Protein AF-A0A416JVB6-F1 (afdb_monomer_lite)

Radius of gyration: 13.8 Å; chains: 1; bounding box: 36×24×32 Å

Sequence (76 aa):
MKICKVRSDRSTCSACIATQEMFNVVDDCSKCKLNTDIYELLQIGTGFWSGNYAMVQKDGKITKVSLSRVYDVKEI

Structure (mmCIF, N/CA/C/O backbone):
data_AF-A0A416JVB6-F1
#
_entry.id   AF-A0A416JVB6-F1
#
loop_
_atom_site.group_PDB
_atom_site.id
_atom_site.type_symbol
_atom_site.label_atom_id
_atom_site.label_alt_id
_atom_site.label_comp_id
_atom_site.label_asym_id
_atom_site.label_entity_id
_atom_site.label_seq_id
_atom_site.pdbx_PDB_ins_code
_atom_site.Cartn_x
_atom_site.Cartn_y
_atom_site.Cartn_z
_atom_site.occupancy
_atom_site.B_iso_or_equiv
_atom_site.auth_seq_id
_atom_site.auth_comp_id
_atom_site.auth_asym_id
_atom_site.auth_atom_id
_atom_site.pdbx_PDB_model_num
ATOM 1 N N . MET A 1 1 ? -7.221 -4.363 15.165 1.00 83.12 1 MET A N 1
ATOM 2 C CA . MET A 1 1 ? -6.545 -3.462 14.191 1.00 83.12 1 MET A CA 1
ATOM 3 C C . MET A 1 1 ? -6.749 -4.033 12.793 1.00 83.12 1 MET A C 1
ATOM 5 O O . MET A 1 1 ? -6.804 -5.248 12.670 1.00 83.12 1 MET A O 1
ATOM 9 N N . LYS A 1 2 ? -6.898 -3.216 11.740 1.00 92.06 2 LYS A N 1
ATOM 10 C CA . LYS A 1 2 ? -7.068 -3.736 10.368 1.00 92.06 2 LYS A CA 1
ATOM 11 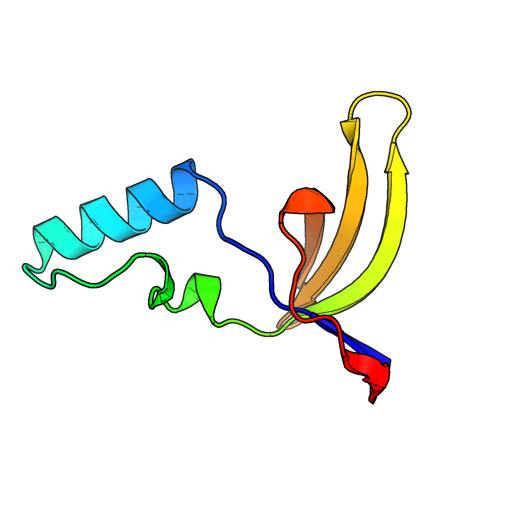C C . LYS A 1 2 ? -5.802 -3.508 9.557 1.00 92.06 2 LYS A C 1
ATOM 13 O O . LYS A 1 2 ? -5.263 -2.409 9.563 1.00 92.06 2 LYS A O 1
ATOM 18 N N . ILE A 1 3 ? -5.347 -4.532 8.845 1.00 93.12 3 ILE A N 1
ATOM 19 C CA . ILE A 1 3 ? -4.227 -4.443 7.905 1.00 93.12 3 ILE A CA 1
ATOM 20 C C . ILE A 1 3 ? -4.693 -4.780 6.495 1.00 93.12 3 ILE A C 1
ATOM 22 O O . ILE A 1 3 ? -5.696 -5.466 6.306 1.00 93.12 3 ILE A O 1
ATOM 26 N N . CYS A 1 4 ? -3.972 -4.296 5.495 1.00 91.12 4 CYS A N 1
ATOM 27 C CA . CYS A 1 4 ? -4.273 -4.535 4.094 1.00 91.12 4 CYS A CA 1
ATOM 28 C C . CYS A 1 4 ? -3.008 -4.496 3.239 1.00 91.12 4 CYS A C 1
ATOM 30 O O . CYS A 1 4 ? -1.963 -4.005 3.665 1.00 91.12 4 CYS A O 1
ATOM 32 N N . LYS A 1 5 ? -3.118 -4.982 2.007 1.00 88.44 5 LYS A N 1
ATOM 33 C CA . LYS A 1 5 ? -2.123 -4.754 0.962 1.00 88.44 5 LYS A CA 1
ATOM 34 C C . LYS A 1 5 ? -2.660 -3.737 -0.030 1.00 88.44 5 LYS A C 1
ATOM 36 O O . LYS A 1 5 ? -3.866 -3.654 -0.272 1.00 88.44 5 LYS A O 1
ATOM 41 N N . VAL A 1 6 ? -1.756 -2.973 -0.630 1.00 85.31 6 VAL A N 1
ATOM 42 C CA . VAL A 1 6 ? -2.108 -1.959 -1.624 1.00 85.31 6 VAL A CA 1
ATOM 43 C C . VAL A 1 6 ? -1.394 -2.274 -2.926 1.00 85.31 6 VAL A C 1
ATOM 45 O O . VAL A 1 6 ? -0.172 -2.333 -2.976 1.00 85.31 6 VAL A O 1
ATOM 48 N N . ARG A 1 7 ? -2.158 -2.470 -4.003 1.00 79.44 7 ARG A N 1
ATOM 49 C CA . ARG A 1 7 ? -1.590 -2.620 -5.345 1.00 79.44 7 ARG A CA 1
ATOM 50 C C . ARG A 1 7 ? -0.919 -1.315 -5.741 1.00 79.44 7 ARG A C 1
ATOM 52 O O . ARG A 1 7 ? -1.511 -0.245 -5.587 1.00 79.44 7 ARG A O 1
ATOM 59 N N . SER A 1 8 ? 0.285 -1.389 -6.287 1.00 71.94 8 SER A N 1
ATOM 60 C CA . SER A 1 8 ? 0.951 -0.257 -6.932 1.00 71.94 8 SER A CA 1
ATOM 61 C C . SER A 1 8 ? 0.060 0.289 -8.046 1.00 71.94 8 SER A C 1
ATOM 63 O O . SER A 1 8 ? -0.654 -0.459 -8.714 1.00 71.94 8 SER A O 1
ATOM 65 N N . ASP A 1 9 ? 0.056 1.601 -8.240 1.00 70.44 9 ASP A N 1
ATOM 66 C CA . ASP A 1 9 ? -0.584 2.177 -9.414 1.00 70.44 9 ASP A CA 1
ATOM 67 C C . ASP A 1 9 ? 0.213 1.805 -10.674 1.00 70.44 9 ASP A C 1
ATOM 69 O O . ASP A 1 9 ? 1.374 1.390 -10.606 1.00 70.44 9 ASP A O 1
ATOM 73 N N . ARG A 1 10 ? -0.418 1.958 -11.842 1.00 66.06 10 ARG A N 1
ATOM 74 C CA . ARG A 1 10 ? 0.195 1.587 -13.122 1.00 66.06 10 ARG A CA 1
ATOM 75 C C . ARG A 1 10 ? 1.514 2.323 -13.365 1.00 66.06 10 ARG A C 1
ATOM 77 O O . ARG A 1 10 ? 2.406 1.721 -13.952 1.00 66.06 10 ARG A O 1
ATOM 84 N N . SER A 1 11 ? 1.666 3.568 -12.901 1.00 65.31 11 SER A N 1
ATOM 85 C CA . SER A 1 11 ? 2.916 4.317 -13.074 1.00 65.31 11 SER A CA 1
ATOM 86 C C . SER A 1 11 ? 4.031 3.763 -12.185 1.00 65.31 11 SER A C 1
ATOM 88 O O . SER A 1 11 ? 5.128 3.522 -12.678 1.00 65.31 11 SER A O 1
ATOM 90 N N . THR A 1 12 ? 3.728 3.408 -10.934 1.00 66.81 12 THR A N 1
ATOM 91 C CA . THR A 1 12 ? 4.689 2.765 -10.024 1.00 66.81 12 THR A CA 1
ATOM 92 C C . THR A 1 12 ? 5.051 1.336 -10.456 1.00 66.81 12 THR A C 1
ATOM 94 O O . THR A 1 12 ? 6.220 0.963 -10.386 1.00 66.81 12 THR A O 1
ATOM 97 N N . CYS A 1 13 ? 4.103 0.536 -10.970 1.00 67.75 13 CYS A N 1
ATOM 98 C CA . CYS A 1 13 ? 4.427 -0.768 -11.583 1.00 67.75 13 CYS A CA 1
ATOM 99 C C . CYS A 1 13 ? 5.263 -0.581 -12.860 1.00 67.75 13 CYS A C 1
ATOM 101 O O . CYS A 1 13 ? 6.246 -1.290 -13.029 1.00 67.75 13 CYS A O 1
ATOM 103 N N . SER A 1 14 ? 4.973 0.424 -13.696 1.00 65.69 14 SER A N 1
ATOM 104 C CA . SER A 1 14 ? 5.799 0.727 -14.879 1.00 65.69 14 SER A CA 1
ATOM 105 C C . SER A 1 14 ? 7.219 1.158 -14.495 1.00 65.69 14 SER A C 1
ATOM 107 O O . SER A 1 14 ? 8.173 0.723 -15.124 1.00 65.69 14 SER A O 1
ATOM 109 N N . ALA A 1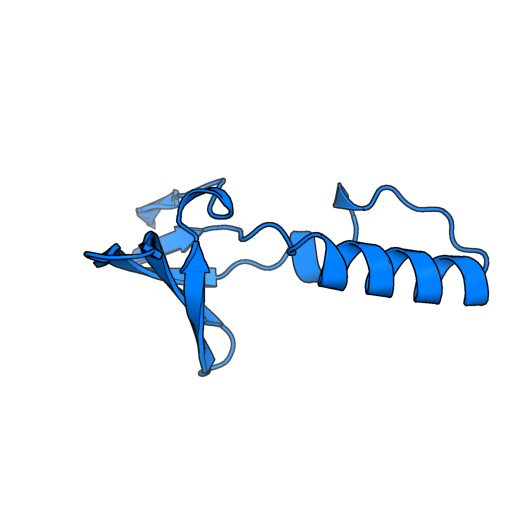 15 ? 7.382 1.950 -13.430 1.00 66.50 15 ALA A N 1
ATOM 110 C CA . ALA A 1 15 ? 8.695 2.310 -12.894 1.00 66.50 15 ALA A CA 1
ATOM 111 C C . ALA A 1 15 ? 9.442 1.092 -12.316 1.00 66.50 15 ALA A C 1
ATOM 113 O O . ALA A 1 15 ? 10.657 0.981 -12.483 1.00 66.50 15 ALA A O 1
ATOM 114 N N . CYS A 1 16 ? 8.720 0.159 -11.679 1.00 67.56 16 CYS A N 1
ATOM 115 C CA . CYS A 1 16 ? 9.282 -1.111 -11.213 1.00 67.56 16 CYS A CA 1
ATOM 116 C C . CYS A 1 16 ? 9.778 -1.957 -12.399 1.00 67.56 16 CYS A C 1
ATOM 118 O O . CYS A 1 16 ? 10.929 -2.382 -12.386 1.00 67.56 16 CYS A O 1
ATOM 120 N N . ILE A 1 17 ? 8.956 -2.118 -13.445 1.00 66.75 17 ILE A N 1
ATOM 121 C CA . ILE A 1 17 ? 9.307 -2.836 -14.682 1.00 66.75 17 ILE A CA 1
ATOM 122 C C . ILE A 1 17 ? 10.512 -2.185 -15.369 1.00 66.75 17 ILE A C 1
ATOM 124 O O . ILE A 1 17 ? 11.470 -2.876 -15.684 1.00 66.75 17 ILE A O 1
ATOM 128 N N . ALA A 1 18 ? 10.520 -0.860 -15.536 1.00 66.44 18 ALA A N 1
ATOM 129 C CA . ALA A 1 18 ? 11.623 -0.149 -16.188 1.00 66.44 18 ALA A CA 1
ATOM 130 C C . ALA A 1 18 ? 12.956 -0.313 -15.434 1.00 66.44 18 ALA A C 1
ATOM 132 O O . ALA A 1 18 ? 14.012 -0.487 -16.038 1.00 66.44 18 ALA A O 1
ATOM 133 N N . THR A 1 19 ? 12.909 -0.296 -14.099 1.00 63.97 19 THR A N 1
ATOM 134 C CA . THR A 1 19 ? 14.092 -0.552 -13.265 1.00 63.97 19 THR A CA 1
ATOM 135 C C . THR A 1 19 ? 14.543 -2.008 -13.405 1.00 63.97 19 THR A C 1
ATOM 137 O O . THR A 1 19 ? 15.729 -2.288 -13.529 1.00 63.97 19 THR A O 1
ATOM 140 N N . GLN A 1 20 ? 13.602 -2.948 -13.432 1.00 65.06 20 GLN A N 1
ATOM 141 C CA . GLN A 1 20 ? 13.869 -4.376 -13.600 1.00 65.06 20 GLN A CA 1
ATOM 142 C C . GLN A 1 20 ? 14.455 -4.734 -14.972 1.00 65.06 20 GLN A C 1
ATOM 144 O O . GLN A 1 20 ? 15.379 -5.544 -15.028 1.00 65.06 20 GLN A O 1
ATOM 149 N N . GLU A 1 21 ? 13.990 -4.097 -16.051 1.00 64.44 21 GLU A N 1
ATOM 150 C CA . GLU A 1 21 ? 14.589 -4.206 -17.389 1.00 64.44 21 GLU A CA 1
ATOM 151 C C . GLU A 1 21 ? 16.046 -3.730 -17.382 1.00 64.44 21 GLU A C 1
ATOM 153 O O . GLU A 1 21 ? 16.917 -4.404 -17.929 1.00 64.44 21 GLU A O 1
ATOM 158 N N . MET A 1 22 ? 16.341 -2.626 -16.683 1.00 62.78 22 MET A N 1
ATOM 159 C CA . MET A 1 22 ? 17.712 -2.130 -16.49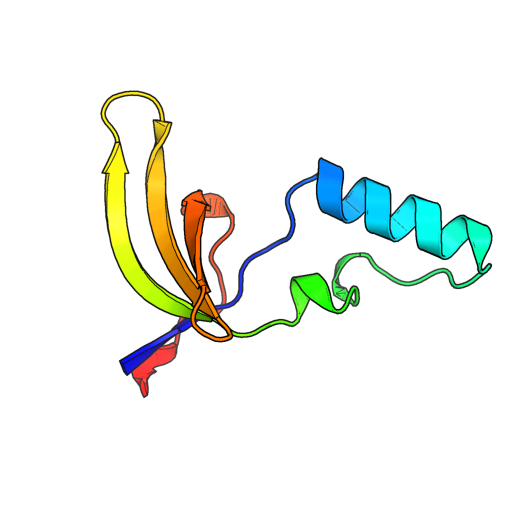9 1.00 62.78 22 MET A CA 1
ATOM 160 C C . MET A 1 22 ? 18.629 -3.132 -15.782 1.00 62.78 22 MET A C 1
ATOM 162 O O . MET A 1 22 ? 19.819 -3.192 -16.086 1.00 62.78 22 MET A O 1
ATOM 166 N N . PHE A 1 23 ? 18.094 -3.915 -14.843 1.00 64.31 23 PHE A N 1
ATOM 167 C CA . PHE A 1 23 ? 18.857 -4.902 -14.068 1.00 64.31 23 PHE A CA 1
ATOM 168 C C . PHE A 1 23 ? 18.719 -6.344 -14.588 1.00 64.31 23 PHE A C 1
ATOM 170 O O . PHE A 1 23 ? 19.281 -7.258 -13.988 1.00 64.31 23 PHE A O 1
ATOM 177 N N . ASN A 1 24 ? 18.027 -6.550 -15.716 1.00 61.81 24 ASN A N 1
ATOM 178 C CA . ASN A 1 24 ? 17.806 -7.849 -16.359 1.00 61.81 24 ASN A CA 1
ATOM 179 C C . ASN A 1 24 ? 17.128 -8.896 -15.448 1.00 61.81 24 ASN A C 1
ATOM 181 O O . ASN A 1 24 ? 17.380 -10.098 -15.548 1.00 61.81 24 ASN A O 1
ATOM 185 N N . VAL A 1 25 ? 16.267 -8.436 -14.536 1.00 62.28 25 VAL A N 1
ATOM 186 C CA . VAL A 1 25 ? 15.509 -9.292 -13.615 1.00 62.28 25 VAL A CA 1
ATOM 187 C C . VAL A 1 25 ? 14.048 -9.248 -14.038 1.00 62.28 25 VAL A C 1
ATOM 189 O O . VAL A 1 25 ? 13.312 -8.360 -13.628 1.00 62.28 25 VAL A O 1
ATOM 192 N N . VAL A 1 26 ? 13.622 -10.176 -14.893 1.00 54.00 26 VAL A N 1
ATOM 193 C CA . VAL A 1 26 ? 12.206 -10.284 -15.268 1.00 54.00 26 VAL A CA 1
ATOM 194 C C . VAL A 1 26 ? 11.466 -10.936 -14.112 1.00 54.00 26 VAL A C 1
ATOM 196 O O . VAL A 1 26 ? 11.585 -12.145 -13.916 1.00 54.00 26 VAL A O 1
ATOM 199 N N . ASP A 1 27 ? 10.692 -10.164 -13.354 1.00 54.81 27 ASP A N 1
ATOM 200 C CA . ASP A 1 27 ? 9.739 -10.758 -12.428 1.00 54.81 27 ASP A CA 1
ATOM 201 C C . ASP A 1 27 ? 8.348 -10.143 -12.576 1.00 54.81 27 ASP A C 1
ATOM 203 O O . ASP A 1 27 ? 8.164 -8.977 -12.921 1.00 54.81 27 ASP A O 1
ATOM 207 N N . ASP A 1 28 ? 7.347 -10.986 -12.341 1.00 60.81 28 ASP A N 1
ATOM 208 C CA . ASP A 1 28 ? 5.934 -10.622 -12.306 1.00 60.81 28 ASP A CA 1
ATOM 209 C C . ASP A 1 28 ? 5.743 -9.354 -11.451 1.00 60.81 28 ASP A C 1
ATOM 211 O O . ASP A 1 28 ? 6.227 -9.306 -10.317 1.00 60.81 28 ASP A O 1
ATOM 215 N N . CYS A 1 29 ? 5.023 -8.334 -11.951 1.00 59.41 29 CYS A N 1
ATOM 216 C CA . CYS A 1 29 ? 4.779 -7.101 -11.185 1.00 59.41 29 CYS A CA 1
ATOM 217 C C . CYS A 1 29 ? 4.214 -7.437 -9.794 1.00 59.41 29 CYS A C 1
ATOM 219 O O . CYS A 1 29 ? 4.539 -6.761 -8.822 1.00 59.41 29 CYS A O 1
ATOM 221 N N . SER A 1 30 ? 3.455 -8.530 -9.660 1.00 58.03 30 SER A N 1
ATOM 222 C CA . SER A 1 30 ? 2.939 -9.075 -8.395 1.00 58.03 30 SER A CA 1
ATOM 223 C C . SER A 1 30 ? 4.007 -9.305 -7.313 1.00 58.03 30 SER A C 1
ATOM 225 O O . SER A 1 30 ? 3.688 -9.274 -6.126 1.00 58.03 30 SER A O 1
ATOM 227 N N . LYS A 1 31 ? 5.269 -9.506 -7.707 1.00 58.94 31 LYS A N 1
ATOM 228 C CA . LYS A 1 31 ? 6.425 -9.744 -6.833 1.00 58.94 31 LYS A CA 1
ATOM 229 C C . LYS A 1 31 ? 7.265 -8.494 -6.550 1.00 58.94 31 LYS A C 1
ATOM 231 O O . LYS A 1 31 ? 8.205 -8.572 -5.762 1.00 58.94 31 LYS A O 1
ATOM 236 N N . CYS A 1 32 ? 6.946 -7.332 -7.134 1.00 62.41 32 CYS A N 1
ATOM 237 C CA . CYS A 1 32 ? 7.593 -6.076 -6.737 1.00 62.41 32 CYS A CA 1
ATOM 238 C C . CYS A 1 32 ? 7.397 -5.865 -5.229 1.00 62.41 32 CYS A C 1
ATOM 240 O O . CYS A 1 32 ? 6.276 -5.952 -4.733 1.00 62.41 32 CYS A O 1
ATOM 242 N N . LYS A 1 33 ? 8.467 -5.515 -4.504 1.00 58.72 33 LYS A N 1
ATOM 243 C CA . LYS A 1 33 ? 8.442 -5.275 -3.047 1.00 58.72 33 LYS A CA 1
ATOM 244 C C . LYS A 1 33 ? 7.316 -4.319 -2.615 1.00 58.72 33 LYS A C 1
ATOM 246 O O . LYS A 1 33 ? 6.651 -4.553 -1.611 1.00 58.72 33 LYS A O 1
ATOM 251 N N . LEU A 1 34 ? 7.042 -3.303 -3.438 1.00 56.84 34 LEU A N 1
ATOM 252 C CA . LEU A 1 34 ? 5.951 -2.337 -3.246 1.00 56.84 34 LEU A CA 1
ATOM 253 C C . LEU A 1 34 ? 4.543 -2.965 -3.303 1.00 56.84 34 LEU A C 1
ATOM 255 O O . LEU A 1 34 ? 3.611 -2.416 -2.730 1.00 56.84 34 LEU A O 1
ATOM 259 N N . ASN A 1 35 ? 4.375 -4.112 -3.967 1.00 60.25 35 ASN A N 1
ATOM 260 C CA . ASN A 1 35 ? 3.114 -4.858 -4.036 1.00 60.25 35 ASN A CA 1
ATOM 261 C C . ASN A 1 35 ? 2.930 -5.855 -2.885 1.00 60.25 35 ASN A C 1
ATOM 263 O O . ASN A 1 35 ? 1.800 -6.274 -2.629 1.00 60.25 35 ASN A O 1
ATOM 267 N N . THR A 1 36 ? 4.010 -6.220 -2.190 1.00 66.62 36 THR A N 1
ATOM 268 C CA . THR A 1 36 ? 3.991 -7.150 -1.048 1.00 66.62 36 THR A CA 1
ATOM 269 C C . THR A 1 36 ? 3.896 -6.454 0.308 1.00 66.62 36 THR A C 1
ATOM 271 O O . THR A 1 36 ? 3.741 -7.123 1.329 1.00 66.62 36 THR A O 1
ATOM 274 N N . ASP A 1 37 ? 3.987 -5.126 0.324 1.00 80.31 37 ASP A N 1
ATOM 275 C CA . ASP A 1 37 ? 3.949 -4.334 1.544 1.00 80.31 37 ASP A CA 1
ATOM 276 C C . ASP A 1 37 ? 2.587 -4.424 2.250 1.00 80.31 37 ASP A C 1
ATOM 278 O O . ASP A 1 37 ? 1.522 -4.339 1.629 1.00 80.31 37 ASP A O 1
ATOM 282 N N . ILE A 1 38 ? 2.643 -4.583 3.574 1.00 88.25 38 ILE A N 1
ATOM 283 C CA . ILE A 1 38 ? 1.478 -4.571 4.458 1.00 88.25 38 ILE A CA 1
ATOM 284 C C . ILE A 1 38 ? 1.333 -3.167 5.039 1.00 88.25 38 ILE A C 1
ATOM 286 O O . ILE A 1 38 ? 2.297 -2.577 5.524 1.00 88.25 38 ILE A O 1
ATOM 290 N N . TYR A 1 39 ? 0.110 -2.657 4.994 1.00 91.06 39 TYR A N 1
ATOM 291 C CA . TYR A 1 39 ? -0.271 -1.355 5.505 1.00 91.06 39 TYR A CA 1
ATOM 292 C C . TYR A 1 39 ?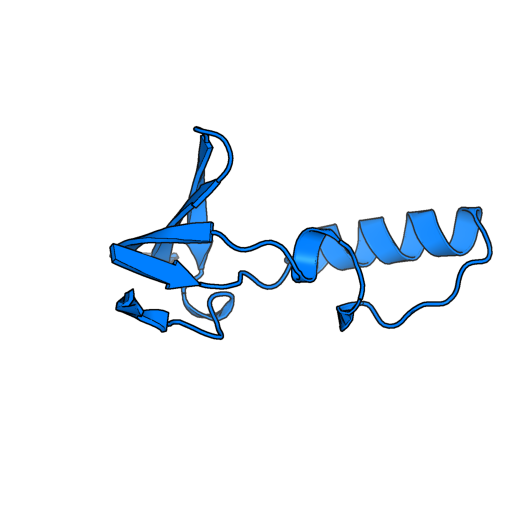 -1.326 -1.513 6.590 1.00 91.06 39 TYR A C 1
ATOM 294 O O . TYR A 1 39 ? -2.203 -2.373 6.499 1.00 91.06 39 TYR A O 1
ATOM 302 N N . GLU A 1 40 ? -1.294 -0.635 7.580 1.00 93.94 40 GLU A N 1
ATOM 303 C CA . GLU A 1 40 ? -2.400 -0.466 8.509 1.00 93.94 40 GLU A CA 1
ATOM 304 C C . GLU A 1 40 ? -3.530 0.308 7.824 1.00 93.94 40 GLU A C 1
ATOM 306 O O . GLU A 1 40 ? -3.312 1.355 7.213 1.00 93.94 40 GLU A O 1
ATOM 311 N N . LEU A 1 41 ? -4.744 -0.228 7.892 1.00 93.50 41 LEU A N 1
ATOM 312 C CA . LEU A 1 41 ? -5.938 0.392 7.343 1.00 93.50 41 LEU A CA 1
ATOM 313 C C . LEU A 1 41 ? -6.583 1.261 8.422 1.00 93.50 41 LEU A C 1
ATOM 315 O O . LEU A 1 41 ? -7.239 0.751 9.329 1.00 93.50 41 LEU A O 1
ATOM 319 N N . LEU A 1 42 ? -6.425 2.577 8.290 1.00 94.00 42 LEU A N 1
ATOM 320 C CA . LEU A 1 42 ? -6.933 3.538 9.267 1.00 94.00 42 LEU A CA 1
ATOM 321 C C . LEU A 1 42 ? -8.410 3.861 9.035 1.00 94.00 42 LEU A C 1
ATOM 323 O O . LEU A 1 42 ? -9.208 3.887 9.968 1.00 94.00 42 LEU A O 1
ATOM 327 N N . GLN A 1 43 ? -8.782 4.135 7.781 1.00 92.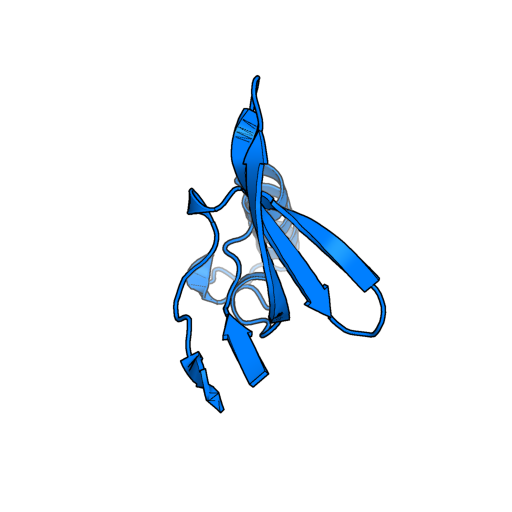00 43 GLN A N 1
ATOM 328 C CA . GLN A 1 43 ? -10.135 4.572 7.445 1.00 92.00 43 GLN A CA 1
ATOM 329 C C . GLN A 1 43 ? -10.477 4.277 5.986 1.00 92.00 43 GLN A C 1
ATOM 331 O O . GLN A 1 43 ? -9.628 4.399 5.104 1.00 92.00 43 GLN A O 1
ATOM 336 N N . ILE A 1 44 ? -11.746 3.967 5.723 1.00 91.94 44 ILE A N 1
ATOM 337 C CA . ILE A 1 44 ? -12.337 3.976 4.381 1.00 91.94 44 ILE A CA 1
ATOM 338 C C . ILE A 1 44 ? -13.301 5.160 4.304 1.00 91.94 44 ILE A C 1
ATOM 340 O O . ILE A 1 44 ? -14.082 5.385 5.228 1.00 91.94 44 ILE A O 1
ATOM 344 N N . GLY A 1 45 ? -13.240 5.920 3.215 1.00 89.75 45 GLY A N 1
ATOM 345 C CA . GLY A 1 45 ? -14.118 7.060 2.976 1.00 89.75 45 GLY A CA 1
ATOM 346 C C . GLY A 1 45 ? -14.574 7.141 1.525 1.00 89.75 45 GLY A C 1
ATOM 347 O O . GLY A 1 45 ? -13.996 6.516 0.634 1.00 89.75 45 GLY A O 1
ATOM 348 N N . THR A 1 46 ? -15.599 7.949 1.277 1.00 89.44 46 THR A N 1
ATOM 349 C CA . THR A 1 46 ? -16.121 8.220 -0.067 1.00 89.44 46 THR A CA 1
ATOM 350 C C . THR A 1 46 ? -15.911 9.691 -0.386 1.00 89.44 46 THR A C 1
ATOM 352 O O . THR A 1 46 ? -16.378 10.569 0.335 1.00 89.44 46 THR A O 1
ATOM 355 N N . GLY A 1 47 ? -15.158 9.974 -1.448 1.00 81.00 47 GLY A N 1
ATOM 356 C CA . GLY A 1 47 ? -14.935 11.332 -1.927 1.00 81.00 47 GLY A CA 1
ATOM 357 C C . GLY A 1 47 ? -15.986 11.730 -2.957 1.00 81.00 47 GLY A C 1
ATOM 358 O O . GLY A 1 47 ? -16.228 10.984 -3.901 1.00 81.00 47 GLY A O 1
ATOM 359 N N . PHE A 1 48 ? -16.533 12.941 -2.826 1.00 74.00 48 PHE A N 1
ATOM 360 C CA . PHE A 1 48 ? -17.579 13.484 -3.707 1.00 74.00 48 PHE A CA 1
ATOM 361 C C . PHE A 1 48 ? -17.188 13.516 -5.203 1.00 74.00 48 PHE A C 1
ATOM 363 O O . PHE A 1 48 ? -18.049 13.412 -6.065 1.00 74.00 48 PHE A O 1
ATOM 370 N N . TRP A 1 49 ? -15.886 13.606 -5.510 1.00 68.25 49 TRP A N 1
ATOM 371 C CA . TRP A 1 49 ? -15.354 13.706 -6.882 1.00 68.25 49 TRP A CA 1
ATOM 372 C C . TRP A 1 49 ? -14.444 12.545 -7.312 1.00 68.25 49 TRP A C 1
ATOM 374 O O . TRP A 1 49 ? -14.188 12.371 -8.496 1.00 68.25 49 TRP A O 1
ATOM 384 N N . SER A 1 50 ? -13.905 11.769 -6.367 1.00 67.81 50 SER A N 1
ATOM 385 C CA . SER A 1 50 ? -12.811 10.804 -6.621 1.00 67.81 50 SER A CA 1
ATOM 386 C C . SER A 1 50 ? -13.172 9.351 -6.301 1.00 67.81 50 SER A C 1
ATOM 388 O O . SER A 1 50 ? -12.323 8.466 -6.406 1.00 67.81 50 SER A O 1
ATOM 390 N N . GLY A 1 51 ? -14.429 9.097 -5.927 1.00 84.75 51 GLY A N 1
ATOM 391 C CA . GLY A 1 51 ? -14.902 7.775 -5.535 1.00 84.75 51 GLY A CA 1
ATOM 392 C C . GLY A 1 51 ? -14.386 7.334 -4.164 1.00 84.75 51 GLY A C 1
ATOM 393 O O . GLY A 1 51 ? -13.935 8.139 -3.341 1.00 84.75 51 GLY A O 1
ATOM 394 N N . ASN A 1 52 ? -14.489 6.032 -3.899 1.00 92.00 52 ASN A N 1
ATOM 395 C CA . ASN A 1 52 ? -14.086 5.449 -2.623 1.00 92.00 52 ASN A CA 1
ATOM 396 C C . ASN A 1 52 ? -12.559 5.414 -2.476 1.00 92.00 52 ASN A C 1
ATOM 398 O O . ASN A 1 52 ? -11.828 5.024 -3.393 1.00 92.00 52 ASN A O 1
ATOM 402 N N . TYR A 1 53 ? -12.080 5.767 -1.289 1.00 91.75 53 TYR A N 1
ATOM 403 C CA . TYR A 1 53 ? -10.670 5.776 -0.932 1.00 91.75 53 TYR A CA 1
ATOM 404 C C . TYR A 1 53 ? -10.434 5.112 0.423 1.00 91.75 53 TYR A C 1
ATOM 406 O O . TYR A 1 53 ? -11.341 4.975 1.242 1.00 91.75 53 TYR A O 1
ATOM 414 N N . ALA A 1 54 ? -9.184 4.741 0.661 1.00 92.69 54 ALA A N 1
ATOM 415 C CA . ALA A 1 54 ? -8.692 4.299 1.950 1.00 92.69 54 ALA A CA 1
ATOM 416 C C . ALA A 1 54 ? -7.519 5.179 2.393 1.00 92.69 54 ALA A C 1
ATOM 418 O O . ALA A 1 54 ? -6.684 5.579 1.578 1.00 92.69 54 ALA A O 1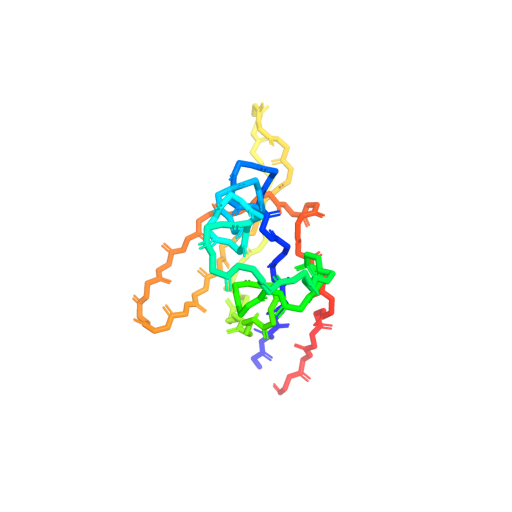
ATOM 419 N N . MET A 1 55 ? -7.467 5.479 3.685 1.00 93.81 55 MET A N 1
ATOM 420 C CA . MET A 1 55 ? -6.286 6.008 4.354 1.00 93.81 55 MET A CA 1
ATOM 421 C C . MET A 1 55 ? -5.513 4.826 4.922 1.00 93.81 55 MET A C 1
ATOM 423 O O . MET A 1 55 ? -6.039 4.076 5.748 1.00 93.81 55 MET A O 1
ATOM 427 N N . VAL A 1 56 ? -4.281 4.662 4.458 1.00 92.69 56 VAL A N 1
ATOM 428 C CA . VAL A 1 56 ? -3.395 3.578 4.877 1.00 92.69 56 VAL A CA 1
ATOM 429 C C . VAL A 1 56 ? -2.122 4.145 5.489 1.00 92.69 56 VAL A C 1
ATOM 431 O O . VAL A 1 56 ? -1.637 5.187 5.045 1.00 92.69 56 VAL A O 1
ATOM 434 N N . GLN A 1 57 ? -1.573 3.469 6.491 1.00 93.44 57 GLN A N 1
ATOM 435 C CA . GLN A 1 57 ? -0.336 3.860 7.154 1.00 93.44 57 GLN A CA 1
ATOM 436 C C . GLN A 1 57 ? 0.716 2.767 7.034 1.00 93.44 57 GLN A C 1
ATOM 438 O O . GLN A 1 57 ? 0.431 1.580 7.179 1.00 93.44 57 GLN A O 1
ATOM 443 N N . LYS A 1 58 ? 1.953 3.184 6.779 1.00 90.00 58 LYS A N 1
ATOM 444 C CA . LYS A 1 58 ? 3.135 2.327 6.841 1.00 90.00 58 LYS A CA 1
ATOM 445 C C . LYS A 1 58 ? 4.328 3.173 7.264 1.00 90.00 58 LYS A C 1
ATOM 447 O O . LYS A 1 58 ? 4.462 4.299 6.789 1.00 90.00 58 LYS A O 1
ATOM 452 N N . ASP A 1 59 ? 5.156 2.657 8.167 1.00 89.19 59 ASP A N 1
ATOM 453 C CA . ASP A 1 59 ? 6.391 3.313 8.625 1.00 89.19 59 ASP A CA 1
ATOM 454 C C . ASP A 1 59 ? 6.171 4.771 9.095 1.00 89.19 59 ASP A C 1
ATOM 456 O O . ASP A 1 59 ? 6.952 5.672 8.801 1.00 89.19 59 ASP A O 1
ATOM 460 N N . GLY A 1 60 ? 5.045 5.034 9.775 1.00 90.56 60 GLY A N 1
ATOM 461 C CA . GLY A 1 60 ? 4.673 6.374 10.257 1.00 90.56 60 GLY A CA 1
ATOM 462 C C . GLY A 1 60 ? 4.129 7.336 9.190 1.00 90.56 60 GLY A C 1
ATOM 463 O O . GLY A 1 60 ? 3.728 8.449 9.522 1.00 90.56 60 GLY A O 1
ATOM 464 N N . LYS A 1 61 ? 4.063 6.927 7.918 1.00 91.56 61 LYS A N 1
ATOM 465 C CA . LYS A 1 61 ? 3.529 7.737 6.817 1.00 91.56 61 LYS A CA 1
ATOM 466 C C . LYS A 1 61 ? 2.102 7.327 6.466 1.00 91.56 61 LYS A C 1
ATOM 468 O O . LYS A 1 61 ? 1.853 6.183 6.090 1.00 91.56 61 LYS A O 1
ATOM 473 N N . ILE A 1 62 ? 1.181 8.289 6.512 1.00 93.50 62 ILE A N 1
ATOM 474 C CA . ILE A 1 62 ? -0.211 8.113 6.082 1.00 93.50 62 ILE A CA 1
ATOM 475 C C . ILE A 1 62 ? -0.336 8.486 4.604 1.00 93.50 62 ILE A C 1
ATOM 477 O O . ILE A 1 62 ? 0.133 9.538 4.171 1.00 93.50 62 ILE A O 1
ATOM 481 N N . THR A 1 63 ? -0.979 7.623 3.824 1.00 90.75 63 THR A N 1
ATOM 482 C CA . THR A 1 63 ? -1.187 7.810 2.387 1.00 90.75 63 THR A CA 1
ATOM 483 C C . THR A 1 63 ? -2.650 7.564 2.034 1.00 90.75 63 THR A C 1
ATOM 485 O O . THR A 1 63 ? -3.255 6.589 2.478 1.00 90.75 63 THR A O 1
ATOM 488 N N . LYS A 1 64 ? -3.219 8.436 1.197 1.00 90.69 64 LYS A N 1
ATOM 489 C CA . LYS A 1 64 ? -4.552 8.244 0.620 1.00 90.69 64 LYS A CA 1
ATOM 490 C C . LYS A 1 64 ? -4.435 7.427 -0.663 1.00 90.69 64 LYS A C 1
ATOM 492 O O . LYS A 1 64 ? -3.738 7.834 -1.590 1.00 90.69 64 LYS A O 1
ATOM 497 N N . VAL A 1 65 ? -5.140 6.304 -0.740 1.00 88.50 65 VAL A N 1
ATOM 498 C CA . VAL A 1 65 ? -5.150 5.423 -1.917 1.00 88.50 65 VAL A CA 1
ATOM 499 C C . VAL A 1 65 ? -6.578 5.147 -2.370 1.00 88.50 65 VAL A C 1
ATOM 501 O O . VAL A 1 65 ? -7.512 5.182 -1.572 1.00 88.50 65 VAL A O 1
ATOM 504 N N . SER A 1 66 ? -6.778 4.888 -3.664 1.00 88.38 66 SER A N 1
ATOM 505 C CA . SER A 1 66 ? -8.090 4.446 -4.156 1.00 88.38 66 SER A CA 1
ATOM 506 C C . SER A 1 66 ? -8.453 3.107 -3.518 1.00 88.38 66 SER A C 1
ATOM 508 O O . SER A 1 66 ? -7.609 2.211 -3.458 1.00 88.38 66 SER A O 1
ATOM 510 N N . LEU A 1 67 ? -9.710 2.946 -3.093 1.00 89.19 67 LEU A N 1
ATOM 511 C CA . LEU A 1 67 ? -10.171 1.710 -2.457 1.00 89.19 67 LEU A CA 1
ATOM 512 C C . LEU A 1 67 ? -10.016 0.495 -3.388 1.00 89.19 67 LEU A C 1
ATOM 514 O O . LEU A 1 67 ? -9.720 -0.596 -2.924 1.00 89.19 67 LEU A O 1
ATOM 518 N N . SER A 1 68 ? -10.115 0.701 -4.705 1.00 86.94 68 SER A N 1
ATOM 519 C CA . SER A 1 68 ? -9.903 -0.336 -5.731 1.00 86.94 68 SER A CA 1
ATOM 520 C C . SER A 1 68 ? -8.508 -0.978 -5.706 1.00 86.94 68 SER A C 1
ATOM 522 O O . SER A 1 68 ? -8.316 -2.075 -6.228 1.00 86.94 68 SER A O 1
ATOM 524 N N . ARG A 1 69 ? -7.522 -0.295 -5.112 1.00 85.38 69 ARG A N 1
ATOM 525 C CA . ARG A 1 69 ? -6.147 -0.787 -4.971 1.00 85.38 69 ARG A CA 1
ATOM 526 C C . ARG A 1 69 ? -5.942 -1.578 -3.683 1.00 85.38 69 ARG A C 1
ATOM 528 O O . ARG A 1 69 ? -4.920 -2.246 -3.565 1.00 85.38 69 ARG A O 1
ATOM 535 N N . VAL A 1 70 ? -6.863 -1.486 -2.727 1.00 88.56 70 VAL A N 1
ATOM 536 C CA . VAL A 1 70 ? -6.766 -2.163 -1.433 1.00 88.56 70 VAL A CA 1
ATOM 537 C C . VAL A 1 70 ? -7.282 -3.590 -1.572 1.00 88.56 70 VAL A C 1
ATOM 539 O O . VAL A 1 70 ? -8.360 -3.818 -2.115 1.00 88.56 70 VAL A O 1
ATOM 542 N N . TYR A 1 71 ? -6.513 -4.560 -1.088 1.00 88.38 71 TYR A N 1
ATOM 543 C CA . TYR A 1 71 ? -6.866 -5.976 -1.130 1.00 88.38 71 TYR A CA 1
ATOM 544 C C . TYR A 1 71 ? -6.276 -6.720 0.075 1.00 88.38 71 TYR A C 1
ATOM 546 O O . TYR A 1 71 ? -5.495 -6.151 0.837 1.00 88.38 71 TYR A O 1
ATOM 554 N N . ASP A 1 72 ? -6.659 -7.990 0.248 1.00 89.06 72 ASP A N 1
ATOM 555 C CA . ASP A 1 72 ? -6.171 -8.854 1.340 1.00 89.06 72 ASP A CA 1
ATOM 556 C C . ASP A 1 72 ? -6.336 -8.191 2.725 1.00 89.06 72 ASP A C 1
ATOM 558 O O . ASP A 1 72 ? -5.413 -8.163 3.539 1.00 89.06 72 ASP A O 1
ATOM 562 N N . VAL A 1 73 ? -7.508 -7.578 2.955 1.00 91.06 73 VAL A N 1
ATOM 563 C CA . VAL A 1 73 ? -7.837 -6.907 4.220 1.00 91.06 73 VAL A CA 1
ATOM 564 C C . VAL A 1 73 ? -8.047 -7.960 5.302 1.00 91.06 73 VAL A C 1
ATOM 566 O O . VAL A 1 73 ? -8.870 -8.860 5.136 1.00 91.06 73 VAL A O 1
ATOM 569 N N . LYS A 1 74 ? -7.321 -7.835 6.413 1.00 92.31 74 LYS A N 1
ATOM 570 C CA . LYS A 1 74 ? -7.391 -8.745 7.561 1.00 92.31 74 LYS A CA 1
ATOM 571 C C . LYS A 1 74 ? -7.575 -7.961 8.846 1.00 92.31 74 LYS A C 1
ATOM 573 O O . LYS A 1 74 ? -7.062 -6.851 8.988 1.00 92.31 74 LYS A O 1
ATOM 578 N N . GLU A 1 75 ? -8.303 -8.558 9.775 1.00 89.94 75 GLU A N 1
ATOM 579 C CA . GLU A 1 75 ? -8.490 -8.037 11.123 1.00 89.94 75 GLU A CA 1
ATOM 580 C C . GLU A 1 75 ? -7.606 -8.835 12.087 1.00 89.94 75 GLU A C 1
ATOM 582 O O . GLU A 1 75 ? -7.533 -10.060 11.980 1.00 89.94 75 GLU A O 1
ATOM 587 N N . ILE A 1 76 ? -6.889 -8.117 12.953 1.00 79.62 76 ILE A N 1
ATOM 588 C CA . ILE A 1 76 ? -5.972 -8.637 13.976 1.00 79.62 76 ILE A CA 1
ATOM 589 C C . ILE A 1 76 ? -6.488 -8.237 15.351 1.00 79.62 76 ILE A C 1
ATOM 591 O O . ILE A 1 76 ? -6.870 -7.041 15.489 1.00 79.62 76 ILE A O 1
#

Foldseek 3Di:
DKKWFFADDPVVLVVVVVVCVVVVNDDDSCPPPNRVDMWAFDDWDQDPPQGIWTFTDDPRDTDIGHPVRIDPMDDD

Secondary structure (DSSP, 8-state):
-EEEEEPPPHHHHHHHHHHHHHTT----GGGSHHHH-EEEEEEEEEETTTEEEEEEEETTEEEEEEGGGEEEEEE-

pLDDT: mean 78.68, std 13.24, range [54.0, 94.0]